Protein AF-A0A838VSJ7-F1 (afdb_monomer_lite)

Radius of gyration: 12.77 Å; chains: 1; bounding box: 31×20×33 Å

Sequence (50 aa):
EEVLRDRLGDLGIPIVSELPFGHDGCNAVLPVGVTAQLDGDKGILSLVKA

pLDDT: mean 88.03, std 5.99, range [59.84, 94.75]

Foldseek 3Di:
DVVCCVVCVVVPDADADPAQDDDDDDRDDDDPPFDWDADRVVRDIGGDDD

Secondary structure (DSSP, 8-state):
-HHHHHHHGGG-S------S-SSSSSPPP--SSS-EEEETTTTEEEEPP-

Structure (mmCIF, N/CA/C/O backbone):
data_AF-A0A838VSJ7-F1
#
_entry.id   AF-A0A838VSJ7-F1
#
loop_
_atom_site.group_PDB
_atom_site.id
_atom_site.type_symbol
_atom_site.label_atom_id
_atom_site.label_alt_id
_atom_site.label_comp_id
_atom_site.label_asym_id
_atom_site.label_entity_id
_atom_site.label_seq_id
_atom_site.pdbx_PDB_ins_code
_atom_site.Cartn_x
_atom_site.Cartn_y
_atom_site.Cartn_z
_atom_site.occupancy
_atom_site.B_iso_or_equiv
_atom_site.auth_seq_id
_atom_site.auth_comp_id
_atom_site.auth_asym_id
_atom_site.auth_atom_id
_atom_site.pdbx_PDB_model_num
ATOM 1 N N . GLU A 1 1 ? 2.150 4.126 14.007 1.00 71.00 1 GLU A N 1
ATOM 2 C CA . GLU A 1 1 ? 0.853 3.462 13.750 1.00 71.00 1 GLU A CA 1
ATOM 3 C C . GLU A 1 1 ? -0.354 4.317 14.155 1.00 71.00 1 GLU A C 1
ATOM 5 O O . GLU A 1 1 ? -1.253 4.479 13.342 1.00 71.00 1 GLU A O 1
ATOM 10 N N . GLU A 1 2 ? -0.352 4.922 15.349 1.00 82.38 2 GLU A N 1
ATOM 11 C CA . GLU A 1 2 ? -1.457 5.745 15.886 1.00 82.38 2 GLU A CA 1
ATOM 12 C C . GLU A 1 2 ? -1.982 6.818 14.914 1.00 82.38 2 GLU A C 1
ATOM 14 O O . GLU A 1 2 ? -3.168 6.835 14.607 1.00 82.38 2 GLU A O 1
ATOM 19 N N . VAL A 1 3 ? -1.097 7.637 14.335 1.00 88.81 3 VAL A N 1
ATOM 20 C CA . VAL A 1 3 ? -1.485 8.706 13.393 1.00 88.81 3 VAL A CA 1
ATOM 21 C C . VAL A 1 3 ? -2.147 8.163 12.121 1.00 88.81 3 VAL A C 1
ATOM 23 O O . VAL A 1 3 ? -3.089 8.759 11.612 1.00 88.81 3 VAL A O 1
ATOM 26 N N . LEU A 1 4 ? -1.670 7.032 11.591 1.00 87.69 4 LEU A N 1
ATOM 27 C CA . LEU A 1 4 ? -2.249 6.439 10.381 1.00 87.69 4 LEU A CA 1
ATOM 28 C C . LEU A 1 4 ? -3.650 5.895 10.662 1.00 87.69 4 LEU A C 1
ATOM 30 O O . LEU A 1 4 ? -4.552 6.098 9.856 1.00 87.69 4 LEU A O 1
ATOM 34 N N . ARG A 1 5 ? -3.844 5.251 11.817 1.00 84.94 5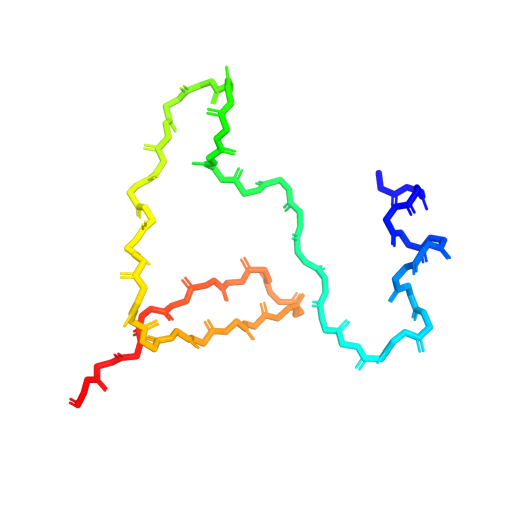 ARG A N 1
ATOM 35 C CA . ARG A 1 5 ? -5.155 4.743 12.237 1.00 84.94 5 ARG A CA 1
ATOM 36 C C . ARG A 1 5 ? -6.143 5.872 12.529 1.00 84.94 5 ARG A C 1
ATOM 38 O O . ARG A 1 5 ? -7.281 5.774 12.091 1.00 84.94 5 ARG A O 1
ATOM 45 N N . ASP A 1 6 ? -5.707 6.935 13.201 1.00 90.25 6 ASP A N 1
ATOM 46 C CA . ASP A 1 6 ? -6.539 8.114 13.488 1.00 90.25 6 ASP A CA 1
ATOM 47 C C . ASP A 1 6 ? -7.033 8.801 12.206 1.00 90.25 6 ASP A C 1
ATOM 49 O O . ASP A 1 6 ? -8.186 9.208 12.111 1.00 90.25 6 ASP A O 1
ATOM 53 N N . ARG A 1 7 ? -6.167 8.900 11.189 1.00 91.00 7 ARG A N 1
ATOM 54 C CA . ARG A 1 7 ? -6.482 9.638 9.958 1.00 91.00 7 ARG A CA 1
ATOM 55 C C . ARG A 1 7 ? -7.181 8.831 8.877 1.00 91.00 7 ARG A C 1
ATOM 57 O O . ARG A 1 7 ? -7.835 9.436 8.036 1.00 91.00 7 ARG A O 1
ATOM 64 N N . LEU A 1 8 ? -6.955 7.522 8.832 1.00 90.88 8 LEU A N 1
ATOM 65 C CA . LEU A 1 8 ? -7.370 6.677 7.708 1.00 90.88 8 LEU A CA 1
ATOM 66 C C . LEU A 1 8 ? -8.269 5.512 8.142 1.00 90.88 8 LEU A C 1
ATOM 68 O O . LEU A 1 8 ? -8.791 4.799 7.288 1.00 90.88 8 LEU A O 1
ATOM 72 N N . GLY A 1 9 ? -8.432 5.277 9.448 1.00 86.81 9 GLY A N 1
ATOM 73 C CA . GLY A 1 9 ? -9.140 4.108 9.974 1.00 86.81 9 GLY A CA 1
ATOM 74 C C . GLY A 1 9 ? -10.642 4.091 9.682 1.00 86.81 9 GLY A C 1
ATOM 75 O O . GLY A 1 9 ? -11.243 3.020 9.652 1.00 86.81 9 GLY A O 1
ATOM 76 N N . ASP A 1 10 ? -11.246 5.247 9.425 1.00 92.88 10 ASP A N 1
ATOM 77 C CA . ASP A 1 10 ? -12.660 5.404 9.074 1.00 92.88 10 ASP A CA 1
ATOM 78 C C . ASP A 1 10 ? -12.954 5.183 7.578 1.00 92.88 10 ASP A C 1
ATOM 80 O O . ASP A 1 10 ? -14.117 5.075 7.189 1.00 92.88 10 ASP A O 1
ATOM 84 N N . LEU A 1 11 ? -11.923 5.043 6.737 1.00 92.19 11 LEU A N 1
ATOM 85 C CA . LEU A 1 11 ? -12.078 4.849 5.292 1.00 92.19 11 LEU A CA 1
ATOM 86 C C . LEU A 1 11 ? -12.556 3.441 4.905 1.00 92.19 11 LEU A C 1
ATOM 88 O O . LEU A 1 11 ? -12.967 3.231 3.764 1.00 92.19 11 LEU A O 1
ATOM 92 N N . GLY A 1 12 ? -12.482 2.466 5.817 1.00 88.62 12 GLY A N 1
ATOM 93 C CA . GLY A 1 12 ? -12.910 1.088 5.551 1.00 88.62 12 GLY A CA 1
ATOM 94 C C . GLY A 1 12 ? -12.079 0.364 4.484 1.00 88.62 12 GLY A C 1
ATOM 95 O O . GLY A 1 12 ? -12.561 -0.595 3.882 1.00 88.62 12 GLY A O 1
ATOM 96 N N . ILE A 1 13 ? -10.846 0.820 4.236 1.00 91.06 13 ILE A N 1
ATOM 97 C CA . ILE A 1 13 ? -9.900 0.208 3.295 1.00 91.06 13 ILE A CA 1
ATOM 98 C C . ILE A 1 13 ? -8.684 -0.366 4.031 1.00 91.06 13 ILE A C 1
ATOM 100 O O . ILE A 1 13 ? -8.341 0.115 5.114 1.00 91.06 13 ILE A O 1
ATOM 104 N N . PRO A 1 14 ? -7.996 -1.367 3.458 1.00 90.44 14 PRO 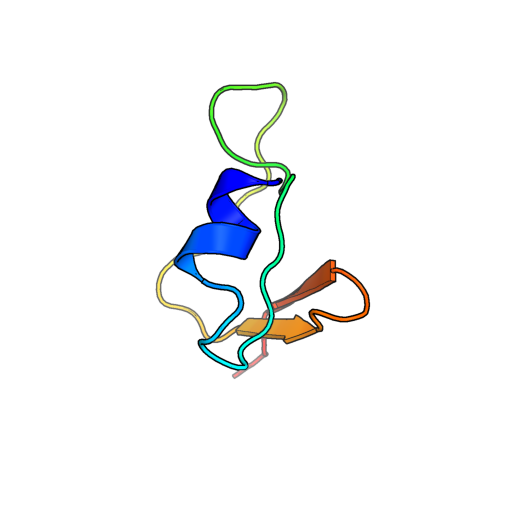A N 1
ATOM 105 C CA . PRO A 1 14 ? -6.821 -1.936 4.097 1.00 90.44 14 PRO A CA 1
ATOM 106 C C . PRO A 1 14 ? -5.644 -0.952 4.132 1.00 90.44 14 PRO A C 1
ATOM 108 O O . PRO A 1 14 ? -5.340 -0.295 3.135 1.00 90.44 14 PRO A O 1
ATOM 111 N N . ILE A 1 15 ? -4.952 -0.889 5.273 1.00 89.00 15 ILE A N 1
ATOM 112 C CA . ILE A 1 15 ? -3.767 -0.048 5.493 1.00 89.00 15 ILE A CA 1
ATOM 113 C C . ILE A 1 15 ? -2.609 -0.963 5.885 1.00 89.00 15 ILE A C 1
ATOM 115 O O . ILE A 1 15 ? -2.690 -1.666 6.888 1.00 89.00 15 ILE A O 1
ATOM 119 N N . VA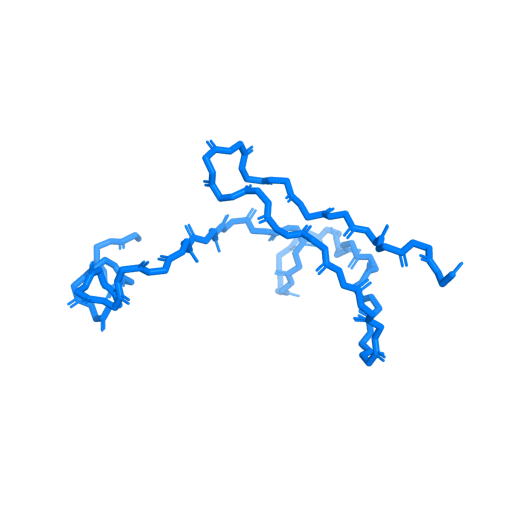L A 1 16 ? -1.522 -0.929 5.114 1.00 88.81 16 VAL A N 1
ATOM 120 C CA . VAL A 1 16 ? -0.293 -1.686 5.393 1.00 88.81 16 VAL A CA 1
ATOM 121 C C . VAL A 1 16 ? 0.866 -0.705 5.541 1.00 88.81 16 VAL A C 1
ATOM 123 O O . VAL A 1 16 ? 1.033 0.197 4.720 1.00 88.81 16 VAL A O 1
ATOM 126 N N . SER A 1 17 ? 1.654 -0.872 6.601 1.00 88.00 17 SER A N 1
ATOM 127 C CA . SER A 1 17 ? 2.838 -0.065 6.913 1.00 88.00 17 SER A CA 1
ATOM 128 C C . SER A 1 17 ? 4.082 -0.944 7.055 1.00 88.00 17 SER A C 1
ATOM 130 O O . SER A 1 17 ? 3.992 -2.160 6.934 1.00 88.00 17 SER A O 1
ATOM 132 N N . GLU A 1 18 ? 5.238 -0.325 7.310 1.00 84.88 18 GLU A N 1
ATOM 133 C CA . GLU A 1 18 ? 6.535 -1.018 7.462 1.00 84.88 18 GLU A CA 1
ATOM 134 C C . GLU A 1 18 ? 6.953 -1.829 6.229 1.00 84.88 18 GLU A C 1
ATOM 136 O O . GLU A 1 18 ? 7.565 -2.892 6.305 1.00 84.88 18 GLU A O 1
ATOM 141 N N . LEU A 1 19 ? 6.615 -1.303 5.054 1.00 84.44 19 LEU A N 1
ATOM 142 C CA . LEU A 1 19 ? 7.038 -1.878 3.790 1.00 84.44 19 LEU A CA 1
ATOM 143 C C . LEU A 1 19 ? 8.548 -1.649 3.589 1.00 84.44 19 LEU A C 1
ATOM 145 O O . LEU A 1 19 ? 9.069 -0.620 4.023 1.00 84.44 19 LEU A O 1
ATOM 149 N N . PRO A 1 20 ? 9.256 -2.564 2.903 1.00 86.69 20 PRO A N 1
ATOM 150 C CA . PRO A 1 20 ? 10.705 -2.502 2.714 1.00 86.69 20 PRO A CA 1
ATOM 151 C C . PRO A 1 20 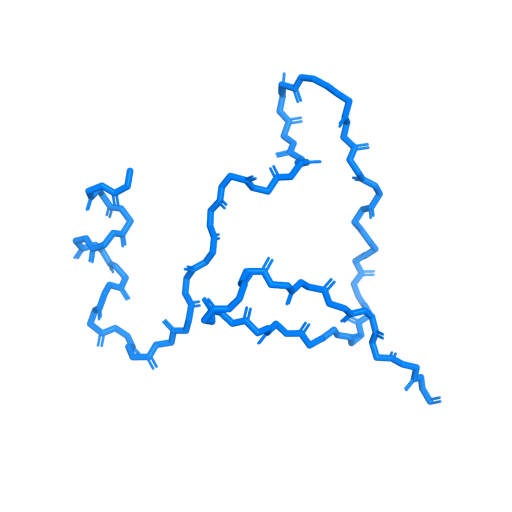? 11.092 -1.476 1.636 1.00 86.69 20 PRO A C 1
ATOM 153 O O . PRO A 1 20 ? 11.766 -1.806 0.665 1.00 86.69 20 PRO A O 1
ATOM 156 N N . PHE A 1 21 ? 10.619 -0.238 1.748 1.00 85.56 21 PHE A N 1
ATOM 157 C CA . PHE A 1 21 ? 11.039 0.880 0.914 1.00 85.56 21 PHE A CA 1
ATOM 158 C C . PHE A 1 21 ? 11.027 2.184 1.714 1.00 85.56 21 PHE A C 1
ATOM 160 O O . PHE A 1 21 ? 10.199 2.388 2.600 1.00 85.56 21 PHE A O 1
ATOM 167 N N . GLY A 1 22 ? 11.920 3.100 1.357 1.00 86.88 22 GLY A N 1
ATOM 168 C CA . GLY A 1 22 ? 12.015 4.414 1.974 1.00 86.88 22 GLY A CA 1
ATOM 169 C C . GLY A 1 22 ? 13.462 4.872 2.045 1.00 86.88 22 GLY A C 1
ATOM 170 O O . GLY A 1 22 ? 14.206 4.775 1.068 1.00 86.88 22 GLY A O 1
ATOM 171 N N . HIS A 1 23 ? 13.845 5.388 3.207 1.00 87.88 23 HIS A N 1
ATOM 172 C CA . HIS A 1 23 ? 15.198 5.875 3.476 1.00 87.88 23 HIS A CA 1
ATOM 173 C C . HIS A 1 23 ? 15.981 4.982 4.442 1.00 87.88 23 HIS A C 1
ATOM 175 O O . HIS A 1 23 ? 17.091 5.347 4.820 1.00 87.88 23 HIS A O 1
ATOM 181 N N . ASP A 1 24 ? 15.416 3.838 4.834 1.00 83.69 24 ASP A N 1
ATOM 182 C CA . ASP A 1 24 ? 16.062 2.880 5.726 1.00 83.69 24 ASP A CA 1
ATOM 183 C C . ASP A 1 24 ? 16.365 1.561 5.006 1.00 83.69 24 ASP A C 1
ATOM 185 O O . ASP A 1 24 ? 15.569 1.075 4.203 1.00 83.69 24 ASP A O 1
ATOM 189 N N . GLY A 1 25 ? 17.522 0.981 5.321 1.00 84.94 25 GLY A N 1
ATOM 190 C CA . GLY A 1 25 ? 17.948 -0.318 4.810 1.00 84.94 25 GLY A CA 1
ATOM 191 C C . GLY A 1 25 ? 18.032 -0.439 3.281 1.00 84.94 25 GLY A C 1
ATOM 192 O O . GLY A 1 25 ? 18.267 0.521 2.544 1.00 84.94 25 GLY A O 1
ATOM 193 N N . CYS A 1 26 ? 17.907 -1.681 2.805 1.00 87.44 26 CYS A N 1
ATOM 194 C CA . CYS A 1 26 ? 17.865 -1.997 1.380 1.00 87.44 26 CYS A CA 1
ATOM 195 C C . CYS A 1 26 ? 16.416 -1.952 0.889 1.00 87.44 26 CYS A C 1
ATOM 197 O O . CYS A 1 26 ? 15.576 -2.720 1.359 1.00 87.44 26 CYS A O 1
ATOM 199 N N . ASN A 1 27 ? 16.143 -1.082 -0.082 1.00 89.81 27 ASN A N 1
ATOM 200 C CA . ASN A 1 27 ? 14.813 -0.943 -0.657 1.00 89.81 27 ASN A CA 1
ATOM 201 C C . ASN A 1 27 ? 14.491 -2.100 -1.610 1.00 89.81 27 ASN A C 1
ATOM 203 O O . ASN A 1 27 ? 15.256 -2.409 -2.527 1.00 89.81 27 ASN A O 1
ATOM 207 N N . ALA A 1 28 ? 13.306 -2.678 -1.451 1.00 87.56 28 ALA A N 1
ATOM 208 C CA . ALA A 1 28 ? 12.690 -3.523 -2.454 1.00 87.56 28 ALA A CA 1
ATOM 209 C C . ALA A 1 28 ? 12.358 -2.704 -3.710 1.00 87.56 28 ALA A C 1
ATOM 211 O O . ALA A 1 28 ? 12.010 -1.522 -3.648 1.00 87.56 28 ALA A O 1
ATOM 212 N N . VAL A 1 29 ? 12.432 -3.352 -4.872 1.00 87.81 29 VAL A N 1
ATOM 213 C CA . VAL A 1 29 ? 11.988 -2.752 -6.133 1.00 87.81 29 VAL A CA 1
ATOM 214 C C . VAL A 1 29 ? 10.463 -2.698 -6.127 1.00 87.81 29 VAL A C 1
ATOM 216 O O . VAL A 1 29 ? 9.814 -3.741 -6.078 1.00 87.81 29 VAL A O 1
ATOM 219 N N . LEU A 1 30 ? 9.902 -1.490 -6.204 1.00 88.31 30 LEU A N 1
ATOM 220 C CA . LEU A 1 30 ? 8.461 -1.259 -6.289 1.00 88.31 30 LEU A CA 1
ATOM 221 C C . LEU A 1 30 ? 8.099 -0.756 -7.698 1.00 88.31 30 LEU A C 1
ATOM 223 O O . LEU A 1 30 ? 8.316 0.420 -8.000 1.00 88.31 30 LEU A O 1
ATOM 227 N N . PRO A 1 31 ? 7.586 -1.620 -8.594 1.00 89.31 31 PRO A N 1
ATOM 228 C CA . PRO A 1 31 ? 7.189 -1.203 -9.933 1.00 89.31 31 PRO A CA 1
ATOM 229 C C . PRO A 1 31 ? 5.991 -0.249 -9.874 1.00 89.31 31 PRO A C 1
ATOM 231 O O . PRO A 1 31 ? 4.997 -0.527 -9.206 1.00 89.31 31 PRO A O 1
ATOM 234 N N . VAL A 1 32 ? 6.070 0.862 -10.606 1.00 91.38 32 VAL A N 1
ATOM 235 C CA . VAL A 1 32 ? 5.015 1.884 -10.662 1.00 91.38 32 VAL A CA 1
ATOM 236 C C . VAL A 1 32 ? 4.263 1.778 -11.987 1.00 91.38 32 VAL A C 1
ATOM 238 O O . VAL A 1 32 ? 4.870 1.552 -13.031 1.00 91.38 32 VAL A O 1
ATOM 241 N N . GLY A 1 33 ? 2.940 1.955 -11.948 1.00 93.38 33 GLY A N 1
ATOM 242 C CA . GLY A 1 33 ? 2.080 1.916 -13.138 1.00 93.38 33 GLY A CA 1
ATOM 243 C C . GLY A 1 33 ? 1.598 0.519 -13.542 1.00 93.38 33 GLY A C 1
ATOM 244 O O . GLY A 1 33 ? 0.999 0.373 -14.602 1.00 93.38 33 GLY A O 1
ATOM 245 N N . VAL A 1 34 ? 1.836 -0.498 -12.708 1.00 92.62 34 VAL A N 1
ATOM 246 C CA . VAL A 1 34 ? 1.365 -1.876 -12.921 1.00 92.62 34 VAL A CA 1
ATOM 247 C C . VAL A 1 34 ? 0.220 -2.229 -11.974 1.00 92.62 34 VAL A C 1
ATOM 249 O O . VAL A 1 34 ? 0.110 -1.672 -10.881 1.00 92.62 34 VAL A O 1
ATOM 252 N N . THR A 1 35 ? -0.623 -3.182 -12.371 1.00 94.75 35 THR A N 1
ATOM 253 C CA . THR A 1 35 ? -1.680 -3.714 -11.504 1.00 94.75 35 THR A CA 1
ATOM 254 C C . THR A 1 35 ? -1.088 -4.618 -10.422 1.00 94.75 35 THR A C 1
ATOM 256 O O . THR A 1 35 ? -0.295 -5.520 -10.699 1.00 94.75 35 THR A O 1
ATOM 259 N N . ALA A 1 36 ? -1.509 -4.397 -9.180 1.00 93.44 36 ALA A N 1
ATOM 260 C CA . ALA A 1 36 ? -1.109 -5.183 -8.023 1.00 93.44 36 ALA A CA 1
ATOM 261 C C . ALA A 1 36 ? -2.330 -5.534 -7.162 1.00 93.44 36 ALA A C 1
ATOM 263 O O . ALA A 1 36 ? -3.348 -4.842 -7.194 1.00 93.44 36 ALA A O 1
ATOM 264 N N . GLN A 1 37 ? -2.211 -6.609 -6.391 1.00 93.56 37 GLN A N 1
ATOM 265 C CA . GLN A 1 37 ? -3.179 -7.032 -5.390 1.00 93.56 37 GLN A CA 1
ATOM 266 C C . GLN A 1 37 ? -2.562 -6.866 -4.002 1.00 93.56 37 GLN A C 1
ATOM 268 O O . GLN A 1 37 ? -1.458 -7.353 -3.752 1.00 93.56 37 GLN A O 1
ATOM 273 N N . LEU A 1 38 ? -3.295 -6.203 -3.108 1.00 92.44 38 LEU A N 1
ATOM 274 C CA . LEU A 1 38 ? -2.944 -6.051 -1.700 1.00 92.44 38 LEU A CA 1
ATOM 275 C C . LEU A 1 38 ? -3.901 -6.886 -0.841 1.00 92.44 38 LEU A C 1
ATOM 277 O O . LEU A 1 38 ? -5.104 -6.635 -0.835 1.00 92.44 38 LEU A O 1
ATOM 281 N N . ASP A 1 39 ? -3.359 -7.859 -0.115 1.00 92.56 39 ASP A N 1
ATOM 282 C CA . ASP A 1 39 ? -4.036 -8.544 0.989 1.00 92.56 39 ASP A CA 1
ATOM 283 C C . ASP A 1 39 ? -3.633 -7.833 2.286 1.00 92.56 39 ASP A C 1
ATOM 285 O O . ASP A 1 39 ? -2.508 -7.988 2.768 1.00 92.56 39 ASP A O 1
ATOM 289 N N . GLY A 1 40 ? -4.525 -6.993 2.811 1.00 90.50 40 GLY A N 1
ATOM 290 C CA . GLY A 1 40 ? -4.239 -6.192 4.000 1.00 90.50 40 GLY A CA 1
ATOM 291 C C . GLY A 1 40 ? -4.348 -6.943 5.324 1.00 90.50 40 GLY A C 1
ATOM 292 O O . GLY A 1 40 ? -3.778 -6.478 6.304 1.00 90.50 40 GLY A O 1
ATOM 293 N N . ASP A 1 41 ? -4.995 -8.111 5.348 1.00 90.12 41 ASP A N 1
ATOM 294 C CA . ASP A 1 41 ? -5.036 -8.965 6.541 1.00 90.12 41 ASP A CA 1
ATOM 295 C C . ASP A 1 41 ? -3.691 -9.679 6.736 1.00 90.12 41 ASP A C 1
ATOM 297 O O . ASP A 1 41 ? -3.238 -9.882 7.863 1.00 90.12 41 ASP A O 1
ATOM 301 N N . LYS A 1 42 ? -3.031 -10.048 5.628 1.00 91.56 42 LYS A N 1
ATOM 302 C CA . LYS A 1 42 ? -1.715 -10.713 5.639 1.00 91.56 42 LYS A CA 1
ATOM 303 C C . LYS A 1 42 ? -0.533 -9.773 5.409 1.00 91.56 42 LYS A C 1
ATOM 305 O O . LYS A 1 42 ? 0.607 -10.209 5.552 1.00 91.56 42 LYS A O 1
ATOM 310 N N . GLY A 1 43 ? -0.779 -8.528 5.004 1.00 89.62 43 GLY A N 1
ATOM 311 C CA . GLY A 1 43 ? 0.271 -7.574 4.637 1.00 89.62 43 GLY A CA 1
ATOM 312 C C . GLY A 1 43 ? 1.036 -7.969 3.369 1.00 89.62 43 GLY A C 1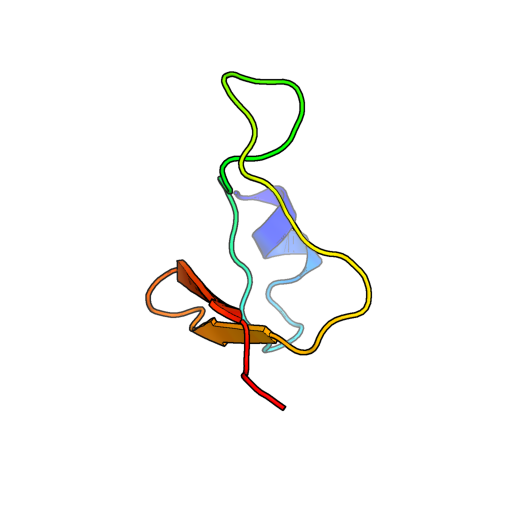
ATOM 313 O O . GLY A 1 43 ? 2.233 -7.711 3.266 1.00 89.62 43 GLY A O 1
ATOM 314 N N . ILE A 1 44 ? 0.377 -8.627 2.409 1.00 90.19 44 ILE A N 1
ATO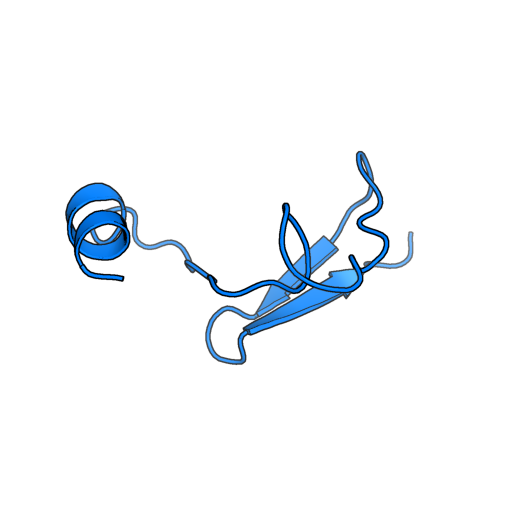M 315 C CA . ILE A 1 44 ? 1.023 -9.140 1.191 1.00 90.19 44 ILE A CA 1
ATOM 316 C C . ILE A 1 44 ? 0.657 -8.266 -0.007 1.00 90.19 44 ILE A C 1
ATOM 318 O O . ILE A 1 44 ? -0.513 -8.153 -0.367 1.00 90.19 44 ILE A O 1
ATOM 322 N N . LEU A 1 45 ? 1.674 -7.719 -0.678 1.00 89.62 45 LEU A N 1
ATOM 323 C CA . LEU A 1 45 ? 1.547 -7.049 -1.972 1.00 89.62 45 LEU A CA 1
ATOM 324 C C . LEU A 1 45 ? 2.074 -7.967 -3.083 1.00 89.62 45 LEU A C 1
ATOM 326 O O . LEU A 1 45 ? 3.230 -8.384 -3.051 1.00 89.62 45 LEU A O 1
ATOM 330 N N . SER A 1 46 ? 1.235 -8.286 -4.066 1.00 91.62 46 SER A N 1
ATOM 331 C CA . SER A 1 46 ? 1.579 -9.154 -5.201 1.00 91.62 46 SER A CA 1
ATOM 332 C C . SER A 1 46 ? 1.320 -8.457 -6.528 1.00 91.62 46 SER A C 1
ATOM 334 O O . SER A 1 46 ? 0.319 -7.764 -6.687 1.00 91.62 46 SER A O 1
ATOM 336 N N . LEU A 1 47 ? 2.197 -8.665 -7.509 1.00 92.00 47 LEU A N 1
ATOM 337 C CA . LEU A 1 47 ? 1.961 -8.193 -8.872 1.00 92.00 47 LEU A CA 1
ATOM 338 C C . LEU A 1 47 ? 0.933 -9.098 -9.549 1.00 92.00 47 LEU A C 1
ATOM 340 O O . LEU A 1 47 ? 1.076 -10.323 -9.533 1.00 92.00 47 LEU A O 1
ATOM 344 N N . VAL A 1 48 ? -0.086 -8.500 -10.161 1.00 90.06 48 VAL A N 1
ATOM 345 C CA . VAL A 1 48 ? -1.056 -9.256 -10.955 1.00 90.06 48 VAL A CA 1
ATOM 346 C C . VAL A 1 48 ? -0.471 -9.388 -12.356 1.00 90.06 48 VAL A C 1
ATOM 348 O O . VAL A 1 48 ? -0.085 -8.394 -12.972 1.00 90.06 48 VAL A O 1
ATOM 351 N N . LYS A 1 49 ? -0.345 -10.619 -12.855 1.00 72.31 49 LYS A N 1
ATOM 352 C CA . LYS A 1 49 ? 0.002 -10.830 -14.264 1.00 72.31 49 LYS A CA 1
ATOM 353 C C . LYS A 1 49 ? -1.133 -10.285 -15.134 1.00 72.31 49 LYS A C 1
ATOM 355 O O . LYS A 1 49 ? -2.294 -10.490 -14.795 1.00 72.31 49 LYS A O 1
ATOM 360 N N . ALA A 1 50 ? -0.771 -9.606 -16.222 1.00 59.84 50 ALA A N 1
ATOM 361 C CA . ALA A 1 50 ? -1.709 -9.282 -17.294 1.00 59.84 50 ALA A CA 1
ATOM 362 C C . ALA A 1 50 ? -2.308 -10.558 -17.903 1.00 59.84 50 ALA A C 1
ATOM 364 O O . ALA A 1 50 ? -1.576 -11.579 -17.951 1.00 59.84 50 ALA A O 1
#